Protein AF-A0A3R7R1C9-F1 (afdb_monomer)

Radius of gyration: 15.17 Å; Cα contacts (8 Å, |Δi|>4): 35; chains: 1; bounding box: 28×22×52 Å

Solvent-accessible surface area (backbone atoms only — not comparable to full-atom values): 3861 Å² total; per-residue (Å²): 132,86,86,73,77,78,42,68,66,57,54,49,53,54,51,50,51,54,49,52,53,50,33,59,75,70,65,50,54,73,69,27,37,50,41,30,75,70,63,77,33,52,78,93,39,14,60,56,44,63,75,59,43,88,75,54,104,70,81,68,89,120

Structure (mmCIF, N/CA/C/O backbone):
data_AF-A0A3R7R1C9-F1
#
_entry.id   AF-A0A3R7R1C9-F1
#
loop_
_atom_site.group_PDB
_atom_site.id
_atom_site.type_symbol
_atom_site.label_atom_id
_atom_site.label_alt_id
_atom_site.label_comp_id
_atom_site.label_asym_id
_atom_site.label_entity_id
_atom_site.label_seq_id
_atom_site.pdbx_PDB_ins_code
_atom_site.Cartn_x
_atom_site.Cartn_y
_atom_site.Cartn_z
_atom_site.occupancy
_atom_site.B_iso_or_equiv
_atom_site.auth_seq_id
_atom_site.auth_comp_id
_atom_site.auth_asym_id
_atom_site.auth_atom_id
_atom_site.pdbx_PDB_model_num
ATOM 1 N N . MET A 1 1 ? 18.065 -12.919 -30.609 1.00 38.41 1 MET A N 1
ATOM 2 C CA . MET A 1 1 ? 17.991 -13.157 -29.151 1.00 38.41 1 MET A CA 1
ATOM 3 C C . MET A 1 1 ? 17.107 -12.077 -28.547 1.00 38.41 1 MET A C 1
ATOM 5 O O . MET A 1 1 ? 17.272 -10.923 -28.913 1.00 38.41 1 MET A O 1
ATOM 9 N N . ARG A 1 2 ? 16.099 -12.435 -27.739 1.00 45.84 2 ARG A N 1
ATOM 10 C CA . ARG A 1 2 ? 15.246 -11.453 -27.048 1.00 45.84 2 ARG A CA 1
ATOM 11 C C . ARG A 1 2 ? 15.988 -11.006 -25.795 1.00 45.84 2 ARG A C 1
ATOM 13 O O . ARG A 1 2 ? 15.927 -11.693 -24.782 1.00 45.84 2 ARG A O 1
ATOM 20 N N . ASP A 1 3 ? 16.679 -9.883 -25.907 1.00 48.78 3 ASP A N 1
ATOM 21 C CA . ASP A 1 3 ? 17.321 -9.176 -24.803 1.00 48.78 3 ASP A CA 1
ATOM 22 C C . ASP A 1 3 ? 16.242 -8.567 -23.898 1.00 48.78 3 ASP A C 1
ATOM 24 O O . ASP A 1 3 ?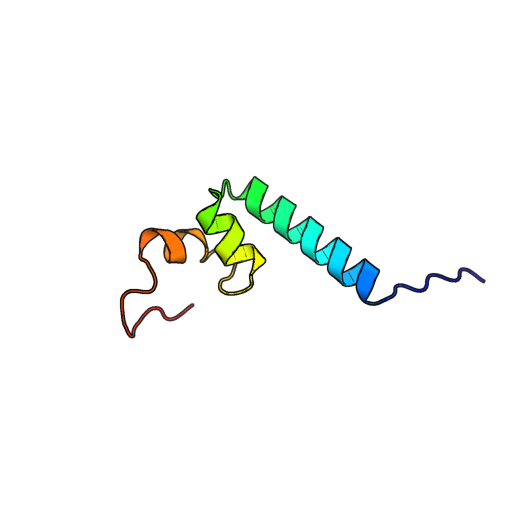 15.919 -7.384 -23.944 1.00 48.78 3 ASP A O 1
ATOM 28 N N . ARG A 1 4 ? 15.570 -9.420 -23.124 1.00 54.34 4 ARG A N 1
ATOM 29 C CA . ARG A 1 4 ? 14.761 -8.967 -21.997 1.00 54.34 4 ARG A CA 1
ATOM 30 C C . ARG A 1 4 ? 15.685 -8.939 -20.806 1.00 54.34 4 ARG A C 1
ATOM 32 O O . ARG A 1 4 ? 15.706 -9.853 -19.986 1.00 54.34 4 ARG A O 1
ATOM 39 N N . SER A 1 5 ? 16.477 -7.878 -20.759 1.00 53.44 5 SER A N 1
ATOM 40 C CA . SER A 1 5 ? 17.018 -7.397 -19.505 1.00 53.44 5 SER A CA 1
ATOM 41 C C . SER A 1 5 ? 15.821 -6.953 -18.660 1.00 53.44 5 SER A C 1
ATOM 43 O O . SER A 1 5 ? 15.465 -5.781 -18.631 1.00 53.44 5 SER A O 1
ATOM 45 N N . ASP A 1 6 ? 15.156 -7.929 -18.035 1.00 57.34 6 ASP A N 1
ATOM 46 C CA . ASP A 1 6 ? 14.330 -7.779 -16.838 1.00 57.34 6 ASP A CA 1
ATOM 47 C C . ASP A 1 6 ? 15.271 -7.251 -15.740 1.00 57.34 6 ASP A C 1
ATOM 49 O O . ASP A 1 6 ? 15.682 -7.973 -14.827 1.00 57.34 6 ASP A O 1
ATOM 53 N N . T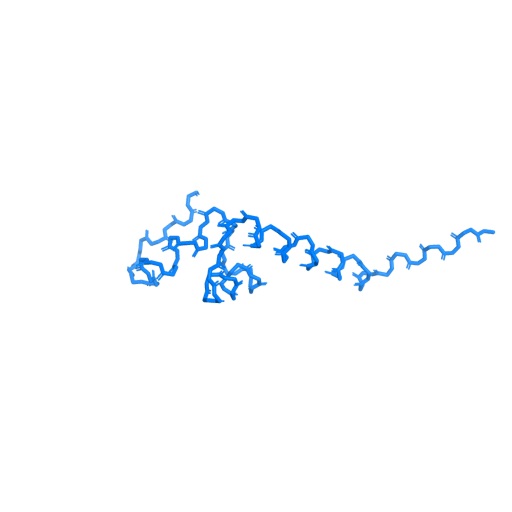HR A 1 7 ? 15.724 -6.009 -15.898 1.00 62.03 7 THR A N 1
ATOM 54 C CA . THR A 1 7 ? 16.515 -5.307 -14.900 1.00 62.03 7 THR A CA 1
ATOM 55 C C . THR A 1 7 ? 15.677 -5.244 -13.633 1.00 62.03 7 THR A C 1
ATOM 57 O O . THR A 1 7 ? 14.453 -5.098 -13.680 1.00 62.03 7 THR A O 1
ATOM 60 N N . GLU A 1 8 ? 16.313 -5.385 -12.473 1.00 62.59 8 GLU A N 1
ATOM 61 C CA . GLU A 1 8 ? 15.620 -5.343 -11.179 1.00 62.59 8 GLU A CA 1
ATOM 62 C C . GLU A 1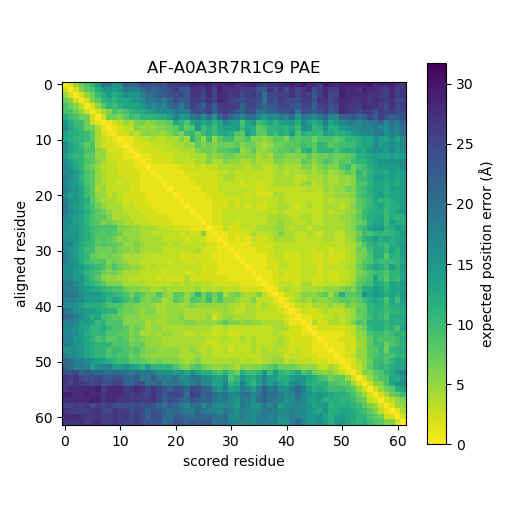 8 ? 14.719 -4.102 -11.047 1.00 62.59 8 GLU A C 1
ATOM 64 O O . GLU A 1 8 ? 13.643 -4.183 -10.462 1.00 62.59 8 GLU A O 1
ATOM 69 N N . THR A 1 9 ? 15.084 -3.002 -11.710 1.00 66.06 9 THR A N 1
ATOM 70 C CA . THR A 1 9 ? 14.294 -1.773 -11.837 1.00 66.06 9 THR A CA 1
ATOM 71 C C . THR A 1 9 ? 12.912 -1.981 -12.467 1.00 66.06 9 THR A C 1
ATOM 73 O O . THR A 1 9 ? 11.931 -1.449 -11.948 1.00 66.06 9 THR A O 1
ATOM 76 N N . ASP A 1 10 ? 12.794 -2.765 -13.544 1.00 70.25 10 ASP A N 1
ATOM 77 C CA . ASP A 1 10 ? 11.497 -3.060 -14.176 1.00 70.25 10 ASP A CA 1
ATOM 78 C C . ASP A 1 10 ? 10.610 -3.894 -13.239 1.00 70.25 10 ASP A C 1
ATOM 80 O O . ASP A 1 10 ? 9.416 -3.631 -13.068 1.00 70.25 10 ASP A O 1
ATOM 84 N N . ARG A 1 11 ? 11.221 -4.838 -12.513 1.00 71.44 11 ARG A N 1
ATOM 85 C CA . ARG A 1 11 ? 10.523 -5.658 -11.513 1.00 71.44 11 ARG A CA 1
ATOM 86 C C . ARG A 1 11 ? 10.042 -4.833 -10.326 1.00 71.44 11 ARG A C 1
ATOM 88 O O . ARG A 1 11 ? 8.922 -5.047 -9.855 1.0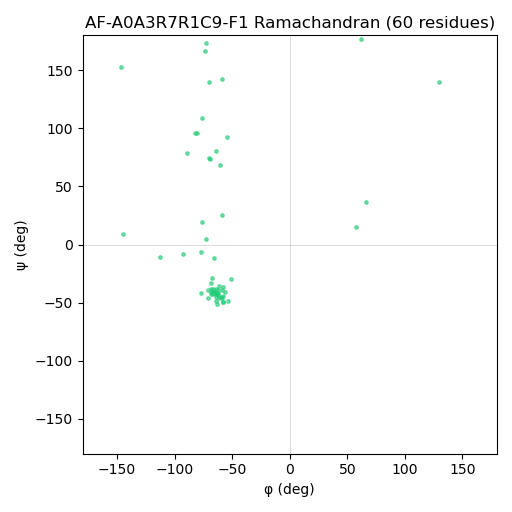0 71.44 11 ARG A O 1
ATOM 95 N N . GLU A 1 12 ? 10.850 -3.895 -9.842 1.00 76.19 12 GLU A N 1
ATOM 96 C CA . GLU A 1 12 ? 10.456 -2.987 -8.766 1.00 76.19 12 GLU A CA 1
ATOM 97 C C . GLU A 1 12 ? 9.345 -2.032 -9.209 1.00 76.19 12 GLU A C 1
ATOM 99 O O . GLU A 1 12 ? 8.365 -1.872 -8.478 1.00 76.19 12 GLU A O 1
ATOM 104 N N . ALA A 1 13 ? 9.427 -1.481 -10.424 1.00 76.62 13 ALA A N 1
ATOM 105 C CA . ALA A 1 13 ? 8.382 -0.635 -10.997 1.00 76.62 13 ALA A CA 1
ATOM 106 C C . ALA A 1 13 ? 7.056 -1.398 -11.145 1.00 76.62 13 ALA A C 1
ATOM 108 O O . ALA A 1 13 ? 6.004 -0.928 -10.701 1.00 76.62 13 ALA A O 1
ATOM 109 N N . ARG A 1 14 ? 7.100 -2.627 -11.671 1.00 81.31 14 ARG A N 1
ATOM 110 C CA . ARG A 1 14 ? 5.923 -3.498 -11.796 1.00 81.31 14 ARG A CA 1
ATOM 111 C C . ARG A 1 14 ? 5.346 -3.886 -10.433 1.00 81.31 14 ARG A C 1
ATOM 113 O O . ARG A 1 14 ? 4.128 -3.927 -10.262 1.00 81.31 14 ARG A O 1
ATOM 120 N N . SER A 1 15 ? 6.202 -4.135 -9.443 1.00 82.25 15 SER A N 1
ATOM 121 C CA . SER A 1 15 ? 5.804 -4.413 -8.056 1.00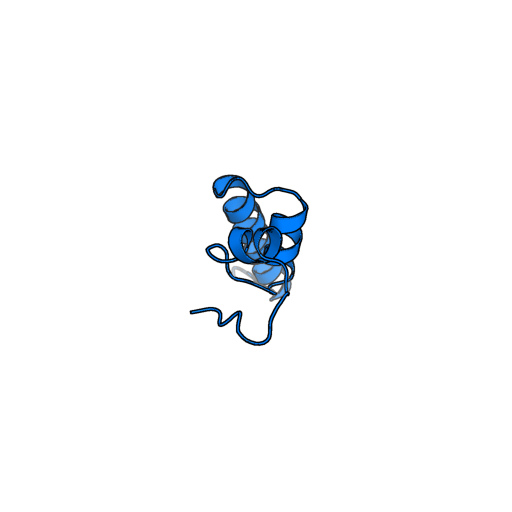 82.25 15 SER A CA 1
ATOM 122 C C . SER A 1 15 ? 5.134 -3.206 -7.396 1.00 82.25 15 SER A C 1
ATOM 124 O O . SER A 1 15 ? 4.110 -3.355 -6.724 1.00 82.25 15 SER A O 1
ATOM 126 N N . LEU A 1 16 ? 5.662 -2.001 -7.622 1.00 84.06 16 LEU A N 1
ATOM 127 C CA . LEU A 1 16 ? 5.070 -0.759 -7.136 1.00 84.06 16 LEU A CA 1
ATOM 128 C C . LEU A 1 16 ? 3.698 -0.515 -7.768 1.00 84.06 16 LEU A C 1
ATOM 130 O O . LEU A 1 16 ? 2.750 -0.222 -7.040 1.00 84.06 16 LEU A O 1
ATOM 134 N N . GLN A 1 17 ? 3.575 -0.711 -9.083 1.00 86.31 17 GLN A N 1
ATOM 135 C CA . GLN A 1 17 ? 2.307 -0.579 -9.798 1.00 86.31 17 GLN 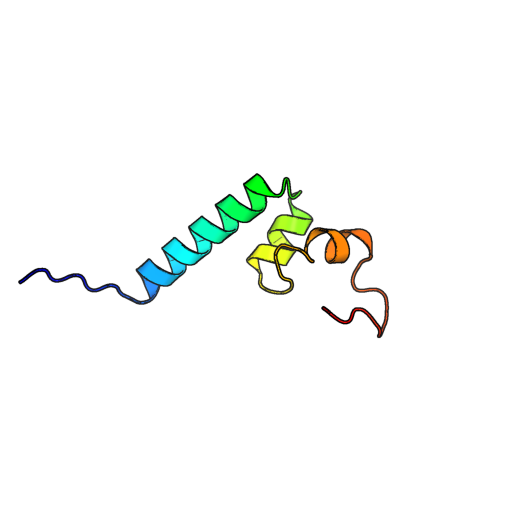A CA 1
ATOM 136 C C . GLN A 1 17 ? 1.247 -1.532 -9.225 1.00 86.31 17 GLN A C 1
ATOM 138 O O . GLN A 1 17 ? 0.181 -1.086 -8.811 1.00 86.31 17 GLN A O 1
ATOM 143 N N . MET A 1 18 ? 1.583 -2.816 -9.047 1.00 87.69 18 MET A N 1
ATOM 144 C CA . MET A 1 18 ? 0.672 -3.786 -8.422 1.00 87.69 18 MET A CA 1
ATOM 145 C C . MET A 1 18 ? 0.247 -3.379 -7.003 1.00 87.69 18 MET A C 1
ATOM 147 O O . MET A 1 18 ? -0.895 -3.606 -6.602 1.00 87.69 18 MET A O 1
ATOM 151 N N . ARG A 1 19 ? 1.144 -2.778 -6.211 1.00 86.00 19 ARG A N 1
ATOM 152 C CA . ARG A 1 19 ? 0.785 -2.261 -4.881 1.00 86.00 19 ARG A CA 1
ATOM 153 C C . ARG A 1 19 ? -0.146 -1.057 -4.980 1.00 86.00 19 ARG A C 1
ATOM 155 O O . ARG A 1 19 ? -1.099 -0.985 -4.213 1.00 86.00 19 ARG A O 1
ATOM 162 N N . LEU A 1 20 ? 0.080 -0.135 -5.908 1.00 87.94 20 LEU A N 1
ATOM 163 C CA . LEU A 1 20 ? -0.834 0.987 -6.126 1.00 87.94 20 LEU A CA 1
ATOM 164 C C . LEU A 1 20 ? -2.239 0.492 -6.486 1.00 87.94 20 LEU A C 1
ATOM 166 O O . LEU A 1 20 ? -3.208 0.920 -5.856 1.00 87.94 20 LEU A O 1
ATOM 170 N N . ASP A 1 21 ? -2.338 -0.479 -7.393 1.00 90.56 21 ASP A N 1
ATOM 171 C CA . ASP A 1 21 ? -3.610 -1.093 -7.784 1.00 90.56 21 ASP A CA 1
ATOM 172 C C . ASP A 1 21 ? -4.299 -1.794 -6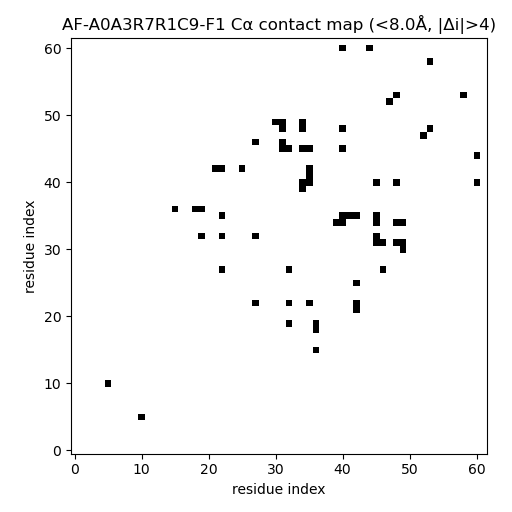.607 1.00 90.56 21 ASP A C 1
ATOM 174 O O . ASP A 1 21 ? -5.494 -1.605 -6.371 1.00 90.56 21 ASP A O 1
ATOM 178 N N . ASN A 1 22 ? -3.545 -2.537 -5.792 1.00 88.50 22 ASN A N 1
ATOM 179 C CA . ASN A 1 22 ? -4.084 -3.161 -4.583 1.00 88.50 22 ASN A CA 1
ATOM 180 C C . ASN A 1 22 ? -4.589 -2.124 -3.569 1.00 88.50 22 ASN A C 1
ATOM 182 O O . ASN A 1 22 ? -5.629 -2.330 -2.944 1.00 88.50 22 ASN A O 1
ATOM 186 N N . ALA A 1 23 ? -3.882 -1.003 -3.413 1.00 88.06 23 ALA A N 1
ATOM 187 C CA . ALA A 1 23 ? -4.273 0.067 -2.502 1.00 88.06 23 ALA A CA 1
ATOM 188 C C . ALA A 1 23 ? -5.547 0.787 -2.974 1.00 88.06 23 ALA A C 1
ATOM 190 O O . ALA A 1 23 ? -6.408 1.129 -2.160 1.00 88.06 23 ALA A O 1
ATOM 191 N N . LEU A 1 24 ? -5.682 0.989 -4.289 1.00 89.00 24 LEU A N 1
ATOM 192 C CA . LEU A 1 24 ? -6.896 1.515 -4.914 1.00 89.00 24 LEU A CA 1
ATOM 193 C C . LEU A 1 24 ? -8.071 0.554 -4.721 1.00 89.00 24 LEU A C 1
ATOM 195 O O . LEU A 1 24 ? -9.120 0.968 -4.235 1.00 89.00 24 LEU A O 1
ATOM 199 N N . LYS A 1 25 ? -7.873 -0.739 -5.004 1.00 89.62 25 LYS A N 1
ATOM 200 C CA . LYS A 1 25 ? -8.897 -1.779 -4.831 1.00 89.62 25 LYS A CA 1
ATOM 201 C C . LYS A 1 25 ? -9.357 -1.922 -3.378 1.00 89.62 25 LYS A C 1
ATOM 203 O O . LYS A 1 25 ? -10.529 -2.176 -3.127 1.00 89.62 25 LYS A O 1
ATOM 208 N N . ALA A 1 26 ? -8.451 -1.745 -2.418 1.00 85.88 26 ALA A N 1
ATOM 209 C CA . ALA A 1 26 ? -8.772 -1.786 -0.992 1.00 85.88 26 ALA A CA 1
ATOM 210 C C . ALA A 1 26 ? -9.467 -0.507 -0.475 1.00 85.88 26 ALA A C 1
ATOM 212 O O . ALA A 1 26 ? -9.893 -0.467 0.688 1.00 85.88 26 ALA A O 1
ATOM 213 N N . GLY A 1 27 ? -9.587 0.526 -1.318 1.00 88.44 27 GLY A N 1
ATOM 214 C CA . GLY A 1 27 ? -10.206 1.803 -0.973 1.00 88.44 27 GLY A CA 1
ATOM 215 C C . GLY A 1 27 ? -9.418 2.571 0.084 1.00 88.44 27 GLY A C 1
ATOM 216 O O . GLY A 1 27 ? -10.021 3.155 0.980 1.00 88.44 27 GLY A O 1
ATOM 217 N N . PHE A 1 28 ? -8.082 2.506 0.042 1.00 89.94 28 PHE A N 1
ATOM 218 C CA . PHE A 1 28 ? -7.252 3.194 1.027 1.00 89.94 28 PHE A CA 1
ATOM 219 C C . PHE A 1 28 ? -7.290 4.709 0.860 1.00 89.94 28 PHE A C 1
ATOM 221 O O . PHE A 1 28 ? -7.196 5.234 -0.256 1.00 89.94 28 PHE A O 1
ATOM 228 N N . ASN A 1 29 ? -7.335 5.411 1.989 1.00 88.50 29 ASN A N 1
ATOM 229 C CA . ASN A 1 29 ? -7.059 6.842 2.036 1.00 88.50 29 ASN A CA 1
ATOM 230 C C . ASN A 1 29 ? -5.553 7.119 1.853 1.00 88.50 29 ASN A C 1
ATOM 232 O O . ASN A 1 29 ? -4.730 6.203 1.790 1.00 88.50 29 ASN A O 1
ATOM 236 N N . GLU A 1 30 ? -5.167 8.389 1.738 1.00 86.44 30 GLU A N 1
ATOM 237 C CA . GLU A 1 30 ? -3.774 8.759 1.465 1.00 86.44 30 GLU A CA 1
ATOM 238 C C . GLU A 1 30 ? -2.794 8.250 2.540 1.00 86.44 30 GLU A C 1
ATOM 240 O O . GLU A 1 30 ? -1.716 7.745 2.216 1.00 86.44 30 GLU A O 1
ATOM 245 N N . THR A 1 31 ? -3.184 8.295 3.814 1.00 84.38 31 THR A N 1
ATOM 246 C CA . THR A 1 31 ? -2.361 7.837 4.942 1.00 84.38 31 THR A CA 1
ATOM 247 C C . THR A 1 31 ? -2.171 6.316 4.929 1.00 84.38 31 THR A C 1
ATOM 249 O O . THR A 1 31 ? -1.055 5.824 5.110 1.00 84.38 31 THR A O 1
ATOM 252 N N . GLU A 1 32 ? -3.234 5.558 4.653 1.00 85.69 32 GLU A N 1
ATOM 253 C CA . GLU A 1 32 ? -3.214 4.093 4.530 1.00 85.69 32 GLU A CA 1
ATOM 254 C C . GLU A 1 32 ? -2.388 3.651 3.319 1.00 85.69 32 GLU A C 1
ATOM 256 O O . GLU A 1 32 ? -1.569 2.733 3.425 1.00 85.69 32 GLU A O 1
ATOM 261 N N . LYS A 1 33 ? -2.530 4.356 2.186 1.00 88.06 33 LYS A N 1
ATOM 262 C CA . LYS A 1 33 ? -1.692 4.156 0.996 1.00 88.06 33 LYS A CA 1
ATOM 263 C C . LYS A 1 33 ? -0.223 4.355 1.337 1.00 88.06 33 LYS A C 1
ATOM 265 O O . LYS A 1 33 ? 0.581 3.479 1.035 1.00 88.06 33 LYS A O 1
ATOM 270 N N . ARG A 1 34 ? 0.140 5.452 2.009 1.00 84.94 34 ARG A N 1
ATOM 271 C CA . ARG A 1 34 ? 1.532 5.708 2.418 1.00 84.94 34 ARG A CA 1
ATOM 272 C C . ARG A 1 34 ? 2.066 4.604 3.333 1.00 84.94 34 ARG A C 1
ATOM 274 O O . ARG A 1 34 ? 3.169 4.118 3.093 1.00 84.94 34 ARG A O 1
ATOM 281 N N . ALA A 1 35 ? 1.301 4.156 4.329 1.00 85.19 35 ALA A N 1
ATOM 282 C CA . ALA A 1 35 ? 1.716 3.074 5.229 1.00 85.19 35 ALA A CA 1
ATOM 283 C C . ALA A 1 35 ? 1.950 1.739 4.493 1.00 85.19 35 ALA A C 1
ATOM 285 O O . ALA A 1 35 ? 2.935 1.043 4.751 1.00 85.19 35 ALA A O 1
ATOM 286 N N . TYR A 1 36 ? 1.077 1.405 3.544 1.00 84.94 36 TYR A N 1
ATOM 287 C CA . TYR A 1 36 ? 1.190 0.199 2.727 1.00 84.94 36 TYR A CA 1
ATOM 288 C C . TYR A 1 36 ? 2.347 0.268 1.715 1.00 84.94 36 TYR A C 1
ATOM 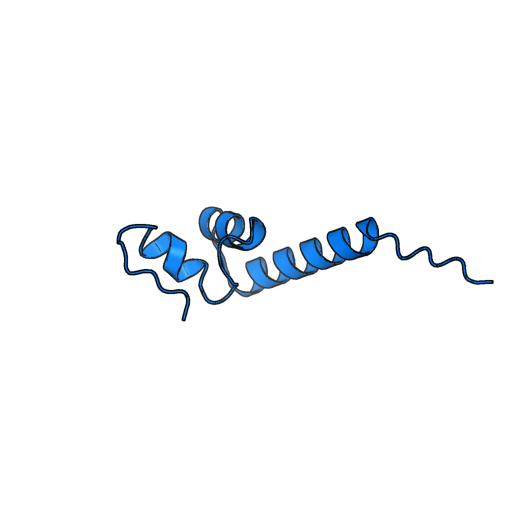290 O O . TYR A 1 36 ? 3.149 -0.663 1.615 1.00 84.94 36 TYR A O 1
ATOM 298 N N . LEU A 1 37 ? 2.481 1.384 0.991 1.00 86.25 37 LEU A N 1
ATOM 299 C CA . LEU A 1 37 ? 3.510 1.573 -0.039 1.00 86.25 37 LEU A CA 1
ATOM 300 C C . LEU A 1 37 ? 4.920 1.658 0.557 1.00 86.25 37 LEU A C 1
ATOM 302 O O . LEU A 1 37 ? 5.860 1.130 -0.033 1.00 86.25 37 LEU A O 1
ATOM 306 N N . THR A 1 38 ? 5.061 2.219 1.763 1.00 81.44 38 THR A N 1
ATOM 307 C CA . THR A 1 38 ? 6.329 2.227 2.521 1.00 81.44 38 THR A CA 1
ATOM 308 C C . THR A 1 38 ? 6.703 0.859 3.105 1.00 81.44 38 THR A C 1
ATOM 310 O O . THR A 1 38 ? 7.690 0.754 3.829 1.00 81.44 38 THR A O 1
ATOM 313 N N . ARG A 1 39 ? 5.938 -0.205 2.802 1.00 73.44 39 ARG A N 1
ATOM 314 C CA . ARG A 1 39 ? 6.139 -1.588 3.279 1.00 73.44 39 ARG A CA 1
ATOM 315 C C . ARG A 1 39 ? 6.143 -1.728 4.803 1.00 73.44 39 ARG A C 1
ATOM 317 O O . ARG A 1 39 ? 6.547 -2.769 5.314 1.00 73.44 39 ARG A O 1
ATOM 324 N N . ARG A 1 40 ? 5.672 -0.714 5.536 1.00 72.00 40 ARG A N 1
ATOM 325 C CA . ARG A 1 40 ? 5.580 -0.765 7.002 1.00 72.00 40 ARG A CA 1
ATOM 326 C C . ARG A 1 40 ? 4.540 -1.782 7.451 1.00 72.00 40 ARG A C 1
ATOM 328 O O . ARG A 1 40 ? 4.671 -2.348 8.531 1.00 72.00 40 ARG A O 1
ATOM 335 N N . VAL A 1 41 ? 3.522 -2.012 6.622 1.00 77.06 41 VAL A N 1
ATOM 336 C CA . VAL A 1 41 ? 2.407 -2.920 6.892 1.00 77.06 41 VAL A CA 1
ATOM 337 C C . VAL A 1 41 ? 1.910 -3.587 5.611 1.00 77.06 41 VAL A C 1
ATOM 339 O O . VAL A 1 41 ? 2.047 -3.048 4.514 1.00 77.06 41 VAL A O 1
ATOM 342 N N . SER A 1 42 ? 1.334 -4.782 5.748 1.00 83.12 42 SER A N 1
ATOM 343 C CA . SER A 1 42 ? 0.689 -5.500 4.645 1.00 83.12 42 SER A CA 1
ATOM 344 C C . SER A 1 42 ? -0.658 -4.871 4.269 1.00 83.12 42 SER A C 1
ATOM 346 O O . SER A 1 42 ? -1.220 -4.078 5.027 1.00 83.12 42 SER A O 1
ATOM 348 N N . LEU A 1 43 ? -1.208 -5.255 3.110 1.00 82.88 43 LEU A N 1
ATOM 349 C CA . LEU A 1 43 ? -2.488 -4.737 2.609 1.00 82.88 43 LEU A CA 1
ATOM 350 C C . LEU A 1 43 ? -3.607 -4.898 3.656 1.00 82.88 43 LEU A C 1
ATOM 352 O O . LEU A 1 43 ? -4.270 -3.935 4.015 1.00 82.88 43 LEU A O 1
ATOM 356 N N . GLY A 1 44 ? -3.758 -6.086 4.247 1.00 82.62 44 GLY A N 1
ATOM 357 C CA . GLY A 1 44 ? -4.784 -6.334 5.270 1.00 82.62 44 GLY A CA 1
ATOM 358 C C . GLY A 1 44 ? -4.590 -5.562 6.583 1.00 82.62 44 GLY A C 1
ATOM 359 O O . GLY A 1 44 ? -5.491 -5.536 7.411 1.00 82.62 44 GLY A O 1
ATOM 360 N N . ARG A 1 45 ? -3.427 -4.933 6.786 1.00 82.12 45 ARG A N 1
ATOM 361 C CA . ARG A 1 45 ? -3.039 -4.264 8.036 1.00 82.12 45 ARG A CA 1
ATOM 362 C C . ARG A 1 45 ? -2.925 -2.750 7.902 1.00 82.12 45 ARG A C 1
ATOM 364 O O . ARG A 1 45 ? -2.817 -2.074 8.918 1.00 82.12 45 ARG A O 1
ATOM 371 N N . ALA A 1 46 ? -2.969 -2.211 6.684 1.00 83.62 46 ALA A N 1
ATOM 372 C CA . ALA A 1 46 ? -2.814 -0.780 6.438 1.00 83.62 46 ALA A CA 1
ATOM 373 C C . ALA A 1 46 ? -3.923 0.064 7.082 1.00 83.62 46 ALA A C 1
ATOM 375 O O . ALA A 1 46 ? -3.619 1.065 7.727 1.00 83.62 46 ALA A O 1
ATOM 376 N N . LYS A 1 47 ? -5.182 -0.387 6.991 1.00 81.88 47 LYS A N 1
ATOM 377 C CA . LYS A 1 47 ? -6.321 0.261 7.666 1.00 81.88 47 LYS A CA 1
ATOM 378 C C . LYS A 1 47 ? -6.169 0.227 9.182 1.00 81.88 47 LYS A C 1
ATOM 380 O O . LYS A 1 47 ? -6.216 1.265 9.830 1.00 81.88 47 LYS A O 1
ATOM 385 N N . ASP A 1 48 ? -5.901 -0.956 9.734 1.00 81.94 48 ASP A N 1
ATOM 386 C CA . ASP A 1 48 ? -5.674 -1.143 11.171 1.00 81.94 48 ASP A CA 1
ATOM 387 C C . ASP A 1 48 ? -4.538 -0.261 11.700 1.00 81.94 48 ASP A C 1
ATOM 389 O O . ASP A 1 48 ? -4.649 0.300 12.784 1.00 81.94 48 ASP A O 1
ATOM 393 N N . PHE A 1 49 ? -3.454 -0.132 10.936 1.00 79.81 49 PHE A N 1
ATOM 394 C CA . PHE A 1 49 ? -2.285 0.655 11.312 1.00 79.81 49 PHE A CA 1
ATOM 395 C C . PHE A 1 49 ? -2.585 2.152 11.410 1.00 79.81 49 PHE A C 1
ATOM 397 O O . PHE A 1 49 ? -2.112 2.812 12.332 1.00 79.81 49 PHE A O 1
ATOM 404 N N . VAL A 1 50 ? -3.377 2.691 10.480 1.00 78.69 50 VAL A N 1
ATOM 405 C CA . VAL A 1 50 ? -3.771 4.106 10.501 1.00 78.69 50 VAL A CA 1
ATOM 406 C C . VAL A 1 50 ? -4.863 4.364 11.536 1.00 78.69 50 VAL A C 1
ATOM 408 O O . VAL A 1 50 ? -4.770 5.340 12.272 1.00 78.69 50 VAL A O 1
ATOM 411 N N . GLN A 1 51 ? -5.860 3.482 11.643 1.00 77.75 51 GLN A N 1
ATOM 412 C CA . GLN A 1 51 ? -6.990 3.657 12.561 1.00 77.75 51 GLN A CA 1
ATOM 413 C C . GLN A 1 51 ? -6.613 3.472 14.032 1.00 77.75 51 GLN A C 1
ATOM 415 O O . GLN A 1 51 ? -7.108 4.200 14.885 1.00 77.75 51 GLN A O 1
ATOM 420 N N . LYS A 1 52 ? -5.752 2.498 14.349 1.00 76.31 52 LYS A N 1
ATOM 421 C CA . LYS A 1 52 ? -5.333 2.209 15.733 1.00 76.31 52 LYS A CA 1
ATOM 422 C C . LYS A 1 52 ? -4.052 2.955 16.119 1.00 76.31 52 LYS A C 1
ATOM 424 O O . LYS A 1 52 ? -3.659 2.943 17.283 1.00 76.31 52 LYS A O 1
ATOM 429 N N . GLY A 1 53 ? -3.408 3.603 15.145 1.00 65.75 53 GLY A N 1
ATOM 430 C CA . GLY A 1 53 ? -2.092 4.209 15.294 1.00 65.75 53 GLY A CA 1
ATOM 431 C C . GLY A 1 53 ? -1.003 3.186 15.636 1.00 65.75 53 GLY A C 1
ATOM 432 O O . GLY A 1 53 ? -1.248 2.005 15.882 1.00 65.75 53 GLY A O 1
ATOM 433 N N . SER A 1 54 ? 0.242 3.653 15.733 1.00 58.31 54 SER A N 1
ATOM 434 C CA . SER A 1 54 ? 1.347 2.878 16.317 1.00 58.31 54 SER A CA 1
ATOM 435 C C . SER A 1 54 ? 1.286 2.829 17.853 1.00 58.31 54 SER A C 1
ATOM 437 O O . SER A 1 54 ? 2.312 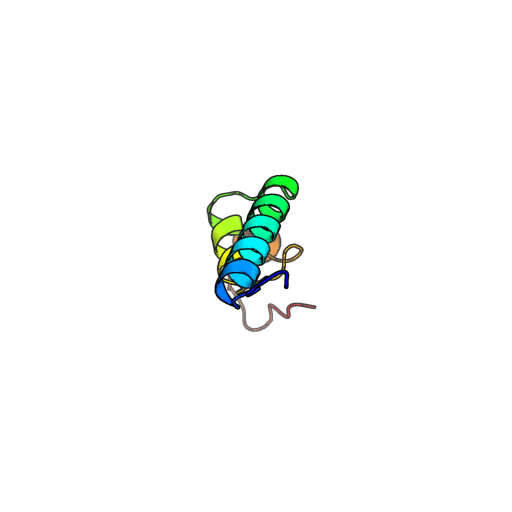2.633 18.511 1.00 58.31 54 SER A O 1
ATOM 439 N N . GLN A 1 55 ? 0.120 3.096 18.450 1.00 54.62 55 GLN A N 1
ATOM 440 C CA . GLN A 1 55 ? -0.030 3.229 19.892 1.00 54.62 55 GLN A CA 1
ATOM 441 C C . GLN A 1 55 ? -0.119 1.854 20.551 1.00 54.62 55 GLN A C 1
ATOM 443 O O . GLN A 1 55 ? -1.175 1.242 20.665 1.00 54.62 55 GLN A O 1
ATOM 448 N N . GLY A 1 56 ? 1.033 1.396 21.035 1.00 45.69 56 GLY A N 1
ATOM 449 C CA . GLY A 1 56 ? 1.128 0.377 22.070 1.00 45.69 56 GLY A CA 1
ATOM 450 C C . GLY A 1 56 ? 2.072 -0.754 21.698 1.00 45.69 56 GLY A C 1
ATOM 451 O O . GLY A 1 56 ? 2.072 -1.241 20.571 1.00 45.69 56 GLY A O 1
ATOM 452 N N . LYS A 1 57 ? 2.845 -1.210 22.690 1.00 48.97 57 LYS A N 1
ATOM 453 C CA . LYS A 1 57 ? 3.807 -2.331 22.677 1.00 48.97 57 LYS A CA 1
ATOM 454 C C . LYS A 1 57 ? 3.193 -3.711 22.312 1.00 48.97 57 LYS A C 1
ATOM 456 O O . LYS A 1 57 ? 3.709 -4.745 22.720 1.00 48.97 57 LYS A O 1
ATOM 461 N N . GLY A 1 58 ? 2.087 -3.740 21.565 1.00 50.72 58 GLY A N 1
ATOM 462 C CA . GLY A 1 58 ? 1.270 -4.911 21.255 1.00 50.72 58 GLY A CA 1
ATOM 463 C C . GLY A 1 58 ? 0.641 -4.929 19.856 1.00 50.72 58 GLY A C 1
ATOM 464 O O . GLY A 1 58 ? -0.144 -5.839 19.596 1.00 50.72 58 GLY A O 1
ATOM 465 N N . PHE A 1 59 ? 0.982 -4.012 18.933 1.00 55.31 59 PHE A N 1
ATOM 466 C CA . PHE A 1 59 ? 0.625 -4.178 17.512 1.00 55.31 59 PHE A CA 1
ATOM 467 C C . PHE A 1 59 ? 1.456 -5.322 16.906 1.00 55.31 59 PHE A C 1
ATOM 469 O O . PHE A 1 59 ? 2.427 -5.118 16.181 1.00 55.31 59 PHE A O 1
ATOM 476 N N . LYS A 1 60 ? 1.107 -6.562 17.253 1.00 53.84 60 LYS A N 1
ATOM 477 C CA . LYS A 1 60 ? 1.598 -7.743 16.552 1.00 53.84 60 LYS A CA 1
ATOM 478 C C . LYS A 1 60 ? 0.820 -7.832 15.246 1.00 53.84 60 LYS A C 1
ATOM 480 O O . LYS A 1 60 ? -0.374 -8.138 15.247 1.00 53.84 60 LYS A O 1
ATOM 485 N N . LEU A 1 61 ? 1.513 -7.546 14.142 1.00 52.91 61 LEU A N 1
ATOM 486 C CA . LEU A 1 61 ? 1.140 -8.004 12.806 1.00 52.91 61 LEU A CA 1
ATOM 487 C C . LEU A 1 61 ? 1.015 -9.533 12.887 1.00 52.91 61 LEU A C 1
ATOM 489 O O . LEU A 1 61 ? 2.011 -10.245 12.844 1.00 52.91 61 LEU A O 1
ATOM 493 N N . ARG A 1 62 ? -0.199 -10.009 13.156 1.00 55.19 62 ARG A N 1
ATOM 494 C CA . ARG A 1 62 ? -0.566 -11.426 13.128 1.00 55.19 62 ARG A CA 1
ATOM 495 C C . ARG A 1 62 ? -0.797 -11.863 11.689 1.00 55.19 62 ARG A C 1
ATOM 497 O O . ARG A 1 62 ? -1.383 -11.038 10.940 1.00 55.19 62 ARG A O 1
#

Mean predicted aligned error: 9.73 Å

Secondary structure (DSSP, 8-state):
-------HHHHHHHHHHHHHHHHHHTT--HHHHHHHHTTSS-HHHHHHHHHHTT-STT----

Sequence (62 aa):
MRDRSDTETDREARSLQMRLDNALKAGFNETEKRAYLTRRVSLGRAKDFVQKGSQGKGFKLR

Foldseek 3Di:
DPPPCPPVVVVVVVVLVVLVVLCVVLVDDPQLSVCCSVVVDDSVCSCVCVVVPVPDPPPPPD

pLDDT: mean 74.18, std 14.48, range [38.41, 90.56]